Protein AF-A0A9D1FZ86-F1 (afdb_monomer_lite)

Organism: NCBI:txid2840668

Sequence (56 aa):
MQTCSFCGRKTRCGLKVGSLFLCAGCEASLVRVSAGSAAYGWFLGAVRRALVARYE

Foldseek 3Di:
DDAAPVPRDDDPDFDDQQPGTHRPVVVVVQVVDDPPDVSVVVVVVVSCVSVVVVVD

Secondary structure (DSSP, 8-state):
-EE-TTT--EESSEEEETTEEEEHHHHHHHHHS-TTSHHHHHHHHHHHHHHHTT--

Radius of gyration: 11.35 Å; chains: 1; bounding box: 29×21×26 Å

pLDDT: mean 73.15, std 9.05, range [43.88, 85.56]

InterPro domains:
  IPR019700 Anti-sigma-G factor Gin [PF10764] (4-44)

Structure (mmCIF, N/CA/C/O backbone):
data_AF-A0A9D1FZ86-F1
#
_entry.id   AF-A0A9D1FZ86-F1
#
loop_
_atom_site.group_PDB
_atom_site.id
_atom_site.type_symbol
_atom_site.label_atom_id
_atom_site.label_alt_id
_atom_site.label_comp_id
_atom_site.label_asym_id
_atom_site.label_entity_id
_atom_site.label_seq_id
_atom_site.pdbx_PDB_ins_code
_atom_site.Cartn_x
_atom_site.Cartn_y
_atom_site.Cartn_z
_atom_site.occupancy
_atom_site.B_iso_or_equiv
_atom_site.auth_seq_id
_atom_site.auth_comp_id
_atom_site.auth_asym_id
_atom_site.auth_atom_id
_atom_site.pdbx_PDB_model_num
ATOM 1 N N . MET A 1 1 ? -4.793 12.342 13.532 1.00 67.12 1 MET A N 1
ATOM 2 C CA . MET A 1 1 ? -3.576 11.718 12.953 1.00 67.12 1 MET A CA 1
ATOM 3 C C . MET A 1 1 ? -3.973 10.356 12.426 1.00 67.12 1 MET A C 1
ATOM 5 O O . MET A 1 1 ? -4.656 9.645 13.149 1.00 67.12 1 MET A O 1
ATOM 9 N N . GLN A 1 2 ? -3.618 10.026 11.188 1.00 77.62 2 GLN A N 1
ATOM 10 C CA . GLN A 1 2 ? -3.981 8.755 10.560 1.00 77.62 2 GLN A CA 1
ATOM 11 C C . GLN A 1 2 ? -2.730 7.877 10.431 1.00 77.62 2 GLN A C 1
ATOM 13 O O . GLN A 1 2 ? -1.621 8.377 10.223 1.00 77.62 2 GLN A O 1
ATOM 18 N N . THR A 1 3 ? -2.893 6.572 10.623 1.00 82.56 3 THR A N 1
ATOM 19 C CA . THR A 1 3 ? -1.792 5.604 10.587 1.00 82.56 3 THR A CA 1
ATOM 20 C C . THR A 1 3 ? -1.652 5.062 9.175 1.00 82.56 3 THR A C 1
ATOM 22 O O . THR A 1 3 ? -2.626 4.582 8.604 1.00 82.56 3 THR A O 1
ATOM 25 N N . CYS A 1 4 ? -0.453 5.143 8.604 1.00 83.19 4 CYS A N 1
ATOM 26 C CA . CYS A 1 4 ? -0.166 4.564 7.301 1.00 83.19 4 CYS A CA 1
ATOM 27 C C . CYS A 1 4 ? -0.313 3.038 7.364 1.00 83.19 4 CYS A C 1
ATOM 29 O O . CYS A 1 4 ? 0.405 2.384 8.115 1.00 83.19 4 CYS A O 1
ATOM 31 N N . SER A 1 5 ? -1.191 2.468 6.548 1.00 79.50 5 SER A N 1
ATOM 32 C CA . SER A 1 5 ? -1.410 1.024 6.438 1.00 79.50 5 SER A CA 1
ATOM 33 C C . SER A 1 5 ? -0.224 0.282 5.813 1.00 79.50 5 SER A C 1
ATOM 35 O O . SER A 1 5 ? -0.155 -0.934 5.919 1.00 79.50 5 SER A O 1
ATOM 37 N N . PHE A 1 6 ? 0.702 0.999 5.165 1.00 77.25 6 PHE A N 1
ATOM 38 C CA . PHE A 1 6 ? 1.885 0.412 4.530 1.00 77.25 6 PHE A CA 1
ATOM 39 C C . PHE A 1 6 ? 3.090 0.336 5.476 1.00 77.25 6 PHE A C 1
ATOM 41 O O . PHE A 1 6 ? 3.745 -0.692 5.571 1.00 77.25 6 PHE A O 1
ATOM 48 N N . CYS A 1 7 ? 3.392 1.428 6.186 1.00 80.38 7 CYS A N 1
ATOM 49 C CA . CYS A 1 7 ? 4.589 1.532 7.032 1.00 80.38 7 CYS A CA 1
ATOM 50 C C . CYS A 1 7 ? 4.293 1.722 8.527 1.00 80.38 7 CYS A C 1
ATOM 52 O O . CYS A 1 7 ? 5.215 1.937 9.308 1.00 80.38 7 CYS A O 1
ATOM 54 N N . GLY A 1 8 ? 3.021 1.741 8.934 1.00 81.00 8 GLY A N 1
ATOM 55 C CA . GLY A 1 8 ? 2.603 1.947 10.327 1.00 81.00 8 GLY A CA 1
ATOM 56 C C . GLY A 1 8 ? 2.849 3.360 10.872 1.00 81.00 8 GLY A C 1
ATOM 57 O O . GLY A 1 8 ? 2.516 3.654 12.020 1.00 81.00 8 GLY A O 1
ATOM 58 N N . ARG A 1 9 ? 3.423 4.273 10.077 1.00 82.62 9 ARG A N 1
ATOM 59 C CA . ARG A 1 9 ? 3.761 5.626 10.534 1.00 82.62 9 ARG A CA 1
ATOM 60 C C . ARG A 1 9 ? 2.506 6.488 10.671 1.00 82.62 9 ARG A C 1
ATOM 62 O O . ARG A 1 9 ? 1.710 6.590 9.739 1.00 82.62 9 ARG A O 1
ATOM 69 N N . LYS A 1 10 ? 2.356 7.169 11.810 1.00 81.31 10 LYS A N 1
ATOM 70 C CA . LYS A 1 10 ? 1.309 8.182 12.012 1.00 81.31 10 LYS A CA 1
ATOM 71 C C . LYS A 1 10 ? 1.679 9.451 11.249 1.00 81.31 10 LYS A C 1
ATOM 73 O O . LYS A 1 10 ? 2.721 10.044 11.510 1.00 81.31 10 LYS A O 1
ATOM 78 N N . THR A 1 11 ? 0.825 9.885 10.331 1.00 81.00 11 THR A N 1
ATOM 79 C CA . THR A 1 11 ? 0.986 11.154 9.612 1.00 81.00 11 THR A CA 1
ATOM 80 C C . THR A 1 11 ? -0.315 11.956 9.632 1.00 81.00 11 THR A C 1
ATOM 82 O O . THR A 1 11 ? -1.402 11.422 9.876 1.00 81.00 11 THR A O 1
ATOM 85 N N . ARG A 1 12 ? -0.207 13.274 9.446 1.00 75.62 12 ARG A N 1
ATOM 86 C CA . ARG A 1 12 ? -1.375 14.152 9.260 1.00 75.62 12 ARG A CA 1
ATOM 87 C C . ARG A 1 12 ? -1.771 14.263 7.791 1.00 75.62 12 ARG A C 1
ATOM 89 O O . ARG A 1 12 ? -2.957 14.371 7.516 1.00 75.62 12 ARG A O 1
ATOM 96 N N . CYS A 1 13 ? -0.795 14.176 6.888 1.00 74.69 13 CYS A N 1
ATOM 97 C CA . CYS A 1 13 ? -0.994 14.289 5.446 1.00 74.69 13 CYS A CA 1
ATOM 98 C C . CYS A 1 13 ? -0.663 12.962 4.761 1.00 74.69 13 CYS A C 1
ATOM 100 O O . CYS A 1 13 ? 0.369 12.345 5.057 1.00 74.69 13 CYS A O 1
ATOM 102 N N . GLY A 1 14 ? -1.545 12.528 3.867 1.00 79.31 14 GLY A N 1
ATOM 103 C CA . GLY A 1 14 ? -1.432 11.258 3.169 1.00 79.31 14 GLY A CA 1
ATOM 104 C C . GLY A 1 14 ? -2.618 10.991 2.245 1.00 79.31 14 GLY A C 1
ATOM 105 O O . GLY A 1 14 ? -3.647 11.663 2.336 1.00 79.31 14 GLY A O 1
ATOM 106 N N . LEU A 1 15 ? -2.466 10.002 1.370 1.00 79.38 15 LEU A N 1
ATOM 107 C CA . LEU A 1 15 ? -3.502 9.548 0.454 1.00 79.38 15 LEU A CA 1
ATOM 108 C C . LEU A 1 15 ? -4.441 8.576 1.176 1.00 79.38 15 LEU A C 1
ATOM 110 O O . LEU A 1 15 ? -3.997 7.576 1.743 1.00 79.38 15 LEU A O 1
ATOM 114 N N . LYS A 1 16 ? -5.747 8.840 1.123 1.00 78.38 16 LYS A N 1
ATOM 115 C CA . LYS A 1 16 ? -6.775 7.916 1.613 1.00 78.38 16 LYS A CA 1
ATOM 116 C C . LYS A 1 16 ? -7.439 7.213 0.430 1.00 78.38 16 LYS A C 1
ATOM 118 O O . LYS A 1 16 ? -8.040 7.874 -0.410 1.00 78.38 16 LYS A O 1
ATOM 123 N N . VAL A 1 17 ? -7.357 5.884 0.383 1.00 75.81 17 VAL A N 1
ATOM 124 C CA . VAL A 1 17 ? -7.969 5.051 -0.665 1.00 75.81 17 VAL A CA 1
ATOM 125 C C . VAL A 1 17 ? -8.942 4.076 -0.008 1.00 75.81 17 VAL A C 1
ATOM 127 O O . VAL A 1 17 ? -8.542 3.054 0.548 1.00 75.81 17 VAL A O 1
ATOM 130 N N . GLY A 1 18 ? -10.233 4.413 -0.013 1.00 76.06 18 GLY A N 1
ATOM 131 C CA . GLY A 1 18 ? -11.243 3.655 0.732 1.00 76.06 18 GLY A CA 1
ATOM 132 C C . GLY A 1 18 ? -10.936 3.634 2.237 1.00 76.06 18 GLY A C 1
ATOM 133 O O . GLY A 1 18 ? -10.856 4.691 2.872 1.00 76.06 18 GLY A O 1
ATOM 134 N N . SER A 1 19 ? -10.753 2.433 2.790 1.00 78.38 19 SER A N 1
ATOM 135 C CA . SER A 1 19 ? -10.336 2.208 4.188 1.00 78.38 19 SER A CA 1
ATOM 136 C C . SER A 1 19 ? -8.816 2.211 4.407 1.00 78.38 19 SER A C 1
ATOM 138 O O . SER A 1 19 ? -8.369 2.127 5.549 1.00 78.38 19 SER A O 1
ATOM 140 N N . LEU A 1 20 ? -8.008 2.317 3.347 1.00 77.81 20 LEU A N 1
ATOM 141 C CA . LEU A 1 20 ? -6.552 2.413 3.456 1.00 77.81 20 LEU A CA 1
ATOM 142 C C . LEU A 1 20 ? -6.106 3.864 3.572 1.00 77.81 20 LEU A C 1
ATOM 144 O O . LEU A 1 20 ? -6.639 4.758 2.912 1.00 77.81 20 LEU A O 1
ATOM 148 N N . PHE A 1 21 ? -5.059 4.076 4.361 1.00 83.19 21 PHE A N 1
ATOM 149 C CA . PHE A 1 21 ? -4.380 5.358 4.443 1.00 83.19 21 PHE A CA 1
ATOM 150 C C . PHE A 1 21 ? -2.888 5.174 4.198 1.00 83.19 21 PHE A C 1
ATOM 152 O O . PHE A 1 21 ? -2.261 4.298 4.789 1.00 83.19 21 PHE A O 1
ATOM 159 N N . LEU A 1 22 ? -2.303 5.991 3.331 1.00 81.56 22 LEU A N 1
ATOM 160 C CA . LEU A 1 22 ? -0.884 5.958 3.006 1.00 81.56 22 LEU A CA 1
ATOM 161 C C . LEU A 1 22 ? -0.242 7.303 3.303 1.00 81.56 22 LEU A C 1
ATOM 163 O O . LEU A 1 22 ? -0.782 8.351 2.969 1.00 81.56 22 LEU A O 1
ATOM 167 N N . CYS A 1 23 ? 0.943 7.285 3.903 1.00 85.56 23 CYS A N 1
ATOM 168 C CA . CYS A 1 23 ? 1.731 8.499 4.057 1.00 85.56 23 CYS A CA 1
ATOM 169 C C . CYS A 1 23 ? 2.346 8.931 2.722 1.00 85.56 23 CYS A C 1
ATOM 171 O O . CYS A 1 23 ? 2.603 8.094 1.858 1.00 85.56 23 CYS A O 1
ATOM 173 N N . ALA A 1 24 ? 2.651 10.225 2.593 1.00 79.81 24 ALA A N 1
ATOM 174 C CA . ALA A 1 24 ? 3.215 10.807 1.373 1.00 79.81 24 ALA A CA 1
ATOM 175 C C . ALA A 1 24 ? 4.482 10.083 0.867 1.00 79.81 24 ALA A C 1
ATOM 177 O O . ALA A 1 24 ? 4.686 9.965 -0.330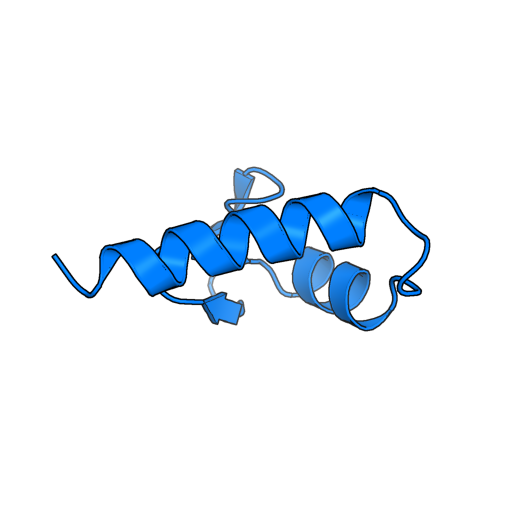 1.00 79.81 24 ALA A O 1
ATOM 178 N N . GLY A 1 25 ? 5.317 9.531 1.758 1.00 79.00 25 GLY A N 1
ATOM 179 C CA . GLY A 1 25 ? 6.501 8.759 1.352 1.00 79.00 25 GLY A CA 1
ATOM 180 C C . GLY A 1 25 ? 6.172 7.401 0.716 1.00 79.00 25 GLY A C 1
ATOM 181 O O . GLY A 1 25 ? 6.820 6.994 -0.248 1.00 79.00 25 GLY A O 1
ATOM 182 N N . CYS A 1 26 ? 5.153 6.708 1.232 1.00 76.31 26 CYS A N 1
ATOM 183 C CA . CYS A 1 26 ? 4.685 5.444 0.658 1.00 76.31 26 CYS A CA 1
ATOM 184 C C . CYS A 1 26 ? 3.905 5.684 -0.634 1.00 76.31 26 CYS A C 1
ATOM 186 O O . CYS A 1 26 ? 4.090 4.946 -1.593 1.00 76.31 26 CYS A O 1
ATOM 188 N N . GLU A 1 27 ? 3.090 6.738 -0.678 1.00 77.00 27 GLU A N 1
ATOM 189 C CA . GLU A 1 27 ? 2.410 7.185 -1.895 1.00 77.00 27 GLU A CA 1
ATOM 190 C C . GLU A 1 27 ? 3.418 7.553 -2.993 1.00 77.00 27 GLU A C 1
ATOM 192 O O . GLU A 1 27 ? 3.357 6.991 -4.082 1.00 77.00 27 GLU A O 1
ATOM 197 N N . ALA A 1 28 ? 4.422 8.380 -2.687 1.00 76.25 28 ALA A N 1
ATOM 198 C CA . ALA A 1 28 ? 5.466 8.743 -3.641 1.00 76.25 28 ALA A CA 1
ATOM 199 C C . ALA A 1 28 ? 6.293 7.534 -4.105 1.00 76.25 28 ALA A C 1
ATOM 201 O O . ALA A 1 28 ? 6.696 7.484 -5.265 1.00 76.25 28 ALA A O 1
ATOM 202 N N . SER A 1 29 ? 6.537 6.549 -3.228 1.00 71.12 29 SER A N 1
ATOM 203 C CA . SER A 1 29 ? 7.136 5.277 -3.652 1.00 71.12 29 SER A CA 1
ATOM 204 C C . SER A 1 29 ? 6.235 4.561 -4.646 1.00 71.12 29 SER A C 1
ATOM 206 O O . SER A 1 29 ? 6.715 4.162 -5.695 1.00 71.12 29 SER A O 1
ATOM 208 N N . LEU A 1 30 ? 4.938 4.453 -4.364 1.00 66.50 30 LEU A N 1
ATOM 209 C CA . LEU A 1 30 ? 3.973 3.745 -5.207 1.00 66.50 30 LEU A CA 1
ATOM 210 C C . LEU A 1 30 ? 3.756 4.388 -6.573 1.00 66.50 30 LEU A C 1
ATOM 212 O O . LEU A 1 30 ? 3.686 3.668 -7.562 1.00 66.50 30 LEU A O 1
ATOM 216 N N . VAL A 1 31 ? 3.722 5.719 -6.642 1.00 66.12 31 VAL A N 1
ATOM 217 C CA . VAL A 1 31 ? 3.665 6.465 -7.911 1.00 66.12 31 VAL A CA 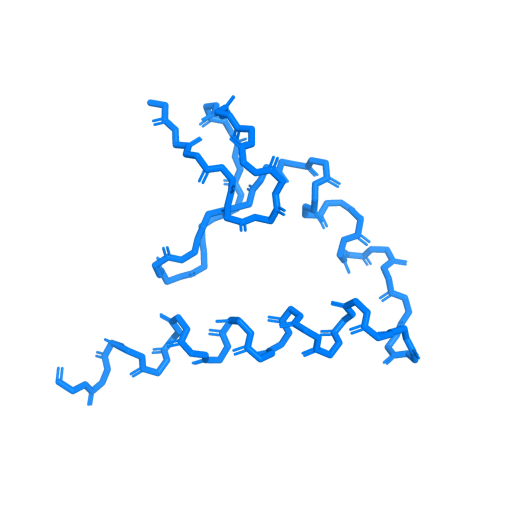1
ATOM 218 C C . VAL A 1 31 ? 4.935 6.244 -8.744 1.00 66.12 31 VAL A C 1
ATOM 220 O O . VAL A 1 31 ? 4.888 6.295 -9.970 1.00 66.12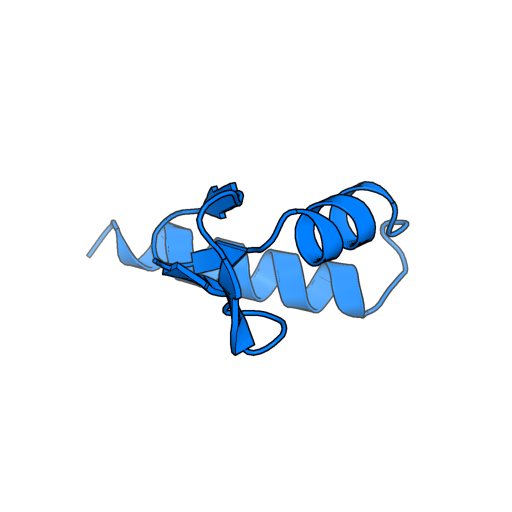 31 VAL A O 1
ATOM 223 N N . ARG A 1 32 ? 6.071 5.966 -8.093 1.00 67.12 32 ARG A N 1
ATOM 224 C CA . ARG A 1 32 ? 7.365 5.708 -8.743 1.00 67.12 32 ARG A CA 1
ATOM 225 C C . ARG A 1 32 ? 7.649 4.226 -9.003 1.00 67.12 32 ARG A C 1
ATOM 227 O O . ARG A 1 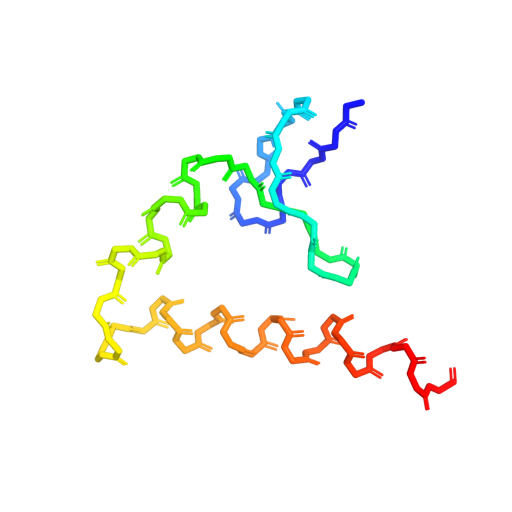32 ? 8.653 3.922 -9.643 1.00 67.12 32 ARG A O 1
ATOM 234 N N . VAL A 1 33 ? 6.824 3.300 -8.510 1.00 63.69 33 VAL A N 1
ATOM 235 C CA . VAL A 1 33 ? 7.046 1.863 -8.703 1.00 63.69 33 VAL A CA 1
ATOM 236 C C . VAL A 1 33 ? 6.569 1.456 -10.099 1.00 63.69 33 VAL A C 1
ATOM 238 O O . VAL A 1 33 ? 5.383 1.517 -10.407 1.00 63.69 33 VAL A O 1
ATOM 241 N N . SER A 1 34 ? 7.497 0.986 -10.936 1.00 57.03 34 SER A N 1
ATOM 242 C CA . SER A 1 34 ? 7.197 0.384 -12.239 1.00 57.03 34 SER A CA 1
ATOM 243 C C . SER A 1 34 ? 6.276 -0.835 -12.088 1.00 57.03 34 SER A C 1
ATOM 245 O O . SER A 1 34 ? 6.465 -1.643 -11.178 1.00 57.03 34 SER A O 1
ATOM 247 N N . ALA A 1 35 ? 5.329 -1.018 -13.014 1.00 59.72 35 ALA A N 1
ATOM 248 C CA . ALA A 1 35 ? 4.289 -2.058 -12.965 1.00 59.72 35 ALA A CA 1
ATOM 249 C C . ALA A 1 35 ? 4.798 -3.511 -12.792 1.00 59.72 35 ALA A C 1
ATOM 251 O O . ALA A 1 35 ? 4.024 -4.384 -12.411 1.00 59.72 35 ALA A O 1
ATOM 252 N N . GLY A 1 36 ? 6.088 -3.776 -13.034 1.00 59.62 36 GLY A N 1
ATOM 253 C CA . GLY A 1 36 ? 6.724 -5.085 -12.829 1.00 59.62 36 GLY A CA 1
ATOM 254 C C . GLY A 1 36 ? 7.179 -5.391 -11.394 1.00 59.62 36 GLY A C 1
ATOM 255 O O . GLY A 1 36 ? 7.642 -6.496 -11.129 1.00 59.62 36 GLY A O 1
ATOM 256 N N . SER A 1 37 ? 7.078 -4.445 -10.458 1.00 68.38 37 SER A N 1
ATOM 257 C CA . SER A 1 37 ? 7.531 -4.647 -9.077 1.00 68.38 37 SER A CA 1
ATOM 258 C C . SER A 1 37 ? 6.451 -5.292 -8.206 1.00 68.38 37 SER A C 1
ATOM 260 O O . SER A 1 37 ? 5.314 -4.823 -8.158 1.00 68.38 37 SER A O 1
ATOM 262 N N . ALA A 1 38 ? 6.819 -6.313 -7.424 1.00 69.62 38 ALA A N 1
ATOM 263 C CA . ALA A 1 38 ? 5.909 -7.024 -6.513 1.00 69.62 38 ALA A CA 1
ATOM 264 C C . ALA A 1 38 ? 5.172 -6.094 -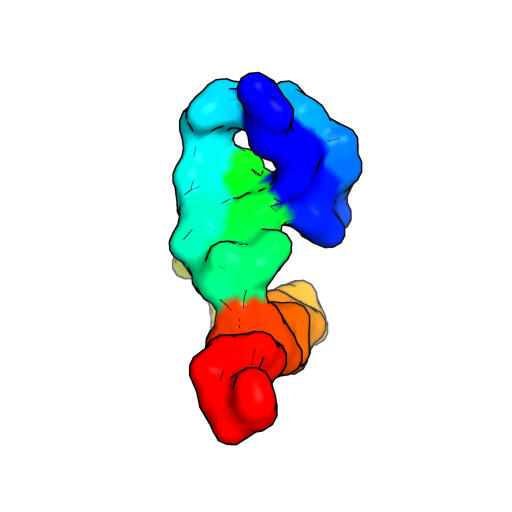5.521 1.00 69.62 38 ALA A C 1
ATOM 266 O O . ALA A 1 38 ? 4.032 -6.361 -5.134 1.00 69.62 38 ALA A O 1
ATOM 267 N N . ALA A 1 39 ? 5.786 -4.960 -5.162 1.00 68.25 39 ALA A N 1
ATOM 268 C CA . ALA A 1 39 ? 5.175 -3.922 -4.331 1.00 68.25 39 ALA A CA 1
ATOM 269 C C . ALA A 1 39 ? 3.930 -3.279 -4.976 1.00 68.25 39 ALA A C 1
ATOM 271 O O . ALA A 1 39 ? 2.972 -2.954 -4.272 1.00 68.25 39 ALA A O 1
ATOM 272 N N . TYR A 1 40 ? 3.911 -3.146 -6.307 1.00 73.06 40 TYR A N 1
ATOM 273 C CA . TYR A 1 40 ? 2.759 -2.635 -7.052 1.00 73.06 40 TYR A CA 1
ATOM 274 C C . TYR A 1 40 ? 1.597 -3.637 -7.030 1.00 73.06 40 TYR A C 1
ATOM 276 O O . TYR A 1 40 ? 0.453 -3.262 -6.774 1.00 73.06 40 TYR A O 1
ATOM 284 N N . GLY A 1 41 ? 1.901 -4.932 -7.188 1.00 74.50 41 GLY A N 1
ATOM 285 C CA . GLY A 1 41 ? 0.916 -6.011 -7.077 1.00 74.50 41 GLY A CA 1
ATOM 286 C C . GLY A 1 41 ? 0.261 -6.078 -5.693 1.00 74.50 41 GLY A C 1
ATOM 287 O O . GLY A 1 41 ? -0.967 -6.146 -5.590 1.00 74.50 41 GLY A O 1
ATOM 288 N N . TRP A 1 42 ? 1.056 -5.972 -4.621 1.00 77.38 42 TRP A N 1
ATOM 289 C CA . TRP A 1 42 ? 0.520 -5.893 -3.257 1.00 77.38 42 TRP A CA 1
ATOM 290 C C . TRP A 1 42 ? -0.402 -4.680 -3.084 1.00 77.38 42 TRP A C 1
ATOM 292 O O . TRP A 1 42 ? -1.492 -4.811 -2.524 1.00 77.38 42 TRP A O 1
ATOM 302 N N . PHE A 1 43 ? -0.002 -3.513 -3.602 1.00 75.19 43 PHE A N 1
ATOM 303 C CA . PHE A 1 43 ? -0.790 -2.286 -3.494 1.00 75.19 43 PHE A CA 1
ATOM 304 C C . PHE A 1 43 ? -2.121 -2.381 -4.231 1.00 75.19 43 PHE A C 1
ATOM 306 O O . PHE A 1 43 ? -3.150 -2.066 -3.639 1.00 75.19 43 PHE A O 1
ATOM 313 N N . LEU A 1 44 ? -2.133 -2.878 -5.469 1.00 76.31 44 LEU A N 1
ATOM 314 C CA . LEU A 1 44 ? -3.376 -3.108 -6.205 1.00 76.31 44 LEU A CA 1
ATOM 315 C C . LEU A 1 44 ? -4.301 -4.075 -5.456 1.00 76.31 44 LEU A C 1
ATOM 317 O O . LEU A 1 44 ? -5.500 -3.822 -5.363 1.00 76.31 44 LEU A O 1
ATOM 321 N N . GLY A 1 45 ? -3.758 -5.142 -4.862 1.00 79.94 45 GLY A N 1
ATOM 322 C CA . GLY A 1 45 ? -4.532 -6.075 -4.040 1.00 79.94 45 GLY A CA 1
ATOM 323 C C . GLY A 1 45 ? -5.075 -5.447 -2.751 1.00 79.94 45 GLY A C 1
ATOM 324 O O . GLY A 1 45 ? -6.199 -5.740 -2.336 1.00 79.94 45 GLY A O 1
ATOM 325 N N . ALA A 1 46 ? -4.304 -4.570 -2.106 1.00 77.38 46 ALA A N 1
ATOM 326 C CA . ALA A 1 46 ? -4.740 -3.826 -0.928 1.00 77.38 46 ALA A CA 1
ATOM 327 C C . ALA A 1 46 ? -5.840 -2.813 -1.292 1.00 77.38 46 ALA A C 1
ATOM 329 O O . ALA A 1 46 ? -6.909 -2.825 -0.684 1.00 77.38 46 ALA A O 1
ATOM 330 N N . VAL A 1 47 ? -5.620 -2.001 -2.328 1.00 77.00 47 VAL A N 1
ATOM 331 C CA . VAL A 1 47 ? -6.575 -1.004 -2.832 1.00 77.00 47 VAL A CA 1
ATOM 332 C C . VAL A 1 47 ? -7.866 -1.659 -3.297 1.00 77.00 47 VAL A C 1
ATOM 334 O O . VAL A 1 47 ? -8.942 -1.216 -2.904 1.00 77.00 47 VAL A O 1
ATOM 337 N N . ARG A 1 48 ? -7.780 -2.748 -4.069 1.00 77.50 48 ARG A N 1
ATOM 338 C CA . ARG A 1 48 ? -8.958 -3.492 -4.522 1.00 77.50 48 ARG A CA 1
ATOM 339 C C . ARG A 1 48 ? -9.782 -3.979 -3.335 1.00 77.50 48 ARG A C 1
ATOM 341 O O . ARG A 1 48 ? -10.984 -3.769 -3.342 1.00 77.50 48 ARG A O 1
ATOM 348 N N . ARG A 1 49 ? -9.164 -4.540 -2.288 1.00 76.38 49 ARG A N 1
ATOM 349 C CA . ARG A 1 49 ? -9.88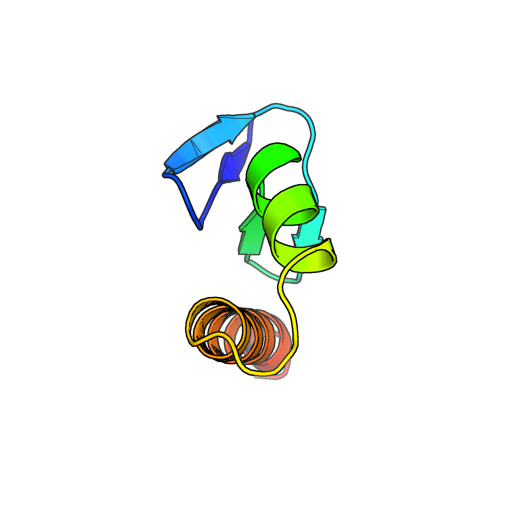6 -4.936 -1.062 1.00 76.38 49 ARG A CA 1
ATOM 350 C C . ARG A 1 49 ? -10.512 -3.743 -0.341 1.00 76.38 49 ARG A C 1
ATOM 352 O O . ARG A 1 49 ? -11.664 -3.818 0.066 1.00 76.38 49 ARG A O 1
ATOM 359 N N . ALA A 1 50 ? -9.785 -2.637 -0.225 1.00 73.50 50 ALA A N 1
ATOM 360 C CA . ALA A 1 50 ? -10.273 -1.438 0.453 1.00 73.50 50 ALA A CA 1
ATOM 361 C C . ALA A 1 50 ? -11.400 -0.710 -0.296 1.00 73.50 50 ALA A C 1
ATOM 363 O O . ALA A 1 50 ? -12.188 -0.011 0.339 1.00 73.50 50 ALA A O 1
ATOM 364 N N . LEU A 1 51 ? -11.462 -0.848 -1.623 1.00 68.44 51 LEU A N 1
ATOM 365 C CA . LEU A 1 51 ? -12.537 -0.311 -2.460 1.00 68.44 51 LEU A CA 1
ATOM 366 C C . LEU A 1 51 ? -13.725 -1.278 -2.564 1.00 68.44 51 LEU A C 1
ATOM 368 O O . LEU A 1 51 ? -14.864 -0.827 -2.499 1.00 68.44 51 LEU A O 1
ATOM 372 N N . VAL A 1 52 ? -13.476 -2.589 -2.677 1.00 64.38 52 VAL A N 1
ATOM 373 C CA . VAL A 1 52 ? -14.524 -3.629 -2.729 1.00 64.38 52 VAL A CA 1
ATOM 374 C C . VAL A 1 52 ? -15.300 -3.708 -1.415 1.00 64.38 52 VAL A C 1
ATOM 376 O O . VAL A 1 52 ? -16.512 -3.863 -1.451 1.00 64.38 52 VAL A O 1
ATOM 379 N N . ALA A 1 53 ? -14.650 -3.482 -0.269 1.00 55.88 53 ALA A N 1
ATOM 380 C CA . ALA A 1 53 ? -15.308 -3.443 1.040 1.00 55.88 53 ALA A CA 1
ATOM 381 C C . ALA A 1 53 ? -16.364 -2.320 1.213 1.00 55.88 53 ALA A C 1
ATOM 383 O O . ALA A 1 53 ? -16.922 -2.190 2.295 1.00 55.88 53 ALA A O 1
ATOM 384 N N . ARG A 1 54 ? -16.622 -1.477 0.198 1.00 51.06 54 ARG A N 1
ATOM 385 C CA . ARG A 1 54 ? -17.706 -0.471 0.211 1.00 51.06 54 ARG A CA 1
ATOM 386 C C . ARG A 1 54 ? -18.986 -0.909 -0.516 1.00 51.06 54 ARG A C 1
ATOM 388 O O . ARG A 1 54 ? -19.913 -0.108 -0.561 1.00 51.06 54 ARG A O 1
ATOM 395 N N . TYR A 1 55 ? -19.018 -2.103 -1.109 1.00 49.75 55 TYR A N 1
ATOM 396 C CA . TYR A 1 55 ? -20.153 -2.606 -1.900 1.00 49.75 55 TYR A CA 1
ATOM 397 C C . TYR A 1 55 ? -20.855 -3.826 -1.280 1.00 49.75 55 TYR A C 1
ATOM 399 O O . TYR A 1 55 ? -21.548 -4.547 -1.993 1.00 49.75 55 TYR A O 1
ATOM 407 N N . GLU A 1 56 ? -20.690 -4.047 0.024 1.00 43.88 56 GLU A N 1
ATOM 408 C CA . GLU A 1 56 ? -21.473 -5.025 0.793 1.00 43.88 56 GLU A CA 1
ATOM 409 C C . GLU A 1 56 ? -22.307 -4.310 1.860 1.00 43.88 56 GLU A C 1
ATOM 411 O O . GLU A 1 56 ? -21.772 -3.344 2.460 1.00 43.88 56 GLU A O 1
#